Protein AF-A0A1J6JKG7-F1 (afdb_monomer)

InterPro domains:
  IPR007641 RNA polymerase Rpb2, domain 7 [PF04560] (1-68)
  IPR015712 DNA-directed RNA polymerase, subunit 2 [PTHR20856] (1-56)

Organism: Nicotiana attenuata (NCBI:txid49451)

Sequence (96 aa):
MERDCLIAHGAAANLHERLFTLSDSSQMHICGKCKNMANVIHRSVQGGKVRVLYCRFCESVKERVKVDVYMVQSYYARSSSAWAYLLSLTLRFASV

Solvent-accessible surface area (backbone atoms only — not comparable to full-atom values): 5572 Å² total; per-residue (Å²): 104,74,68,56,52,35,57,76,70,66,38,59,66,62,48,44,42,58,60,32,72,71,64,34,61,31,84,44,45,28,26,63,84,79,39,37,75,27,47,81,41,76,44,82,49,100,91,46,74,46,84,40,55,39,24,84,88,73,77,40,71,70,58,75,43,80,43,79,40,48,43,67,58,55,50,44,31,70,75,32,68,68,44,32,49,51,52,25,51,52,52,58,69,66,70,120

Secondary structure (DSSP, 8-state):
-HHHHHHHTT-HHHHHIIIIIIIIEEEEEEETTT--B-EEEEEEETTEEEEEEE-TTT-----EEEEEEEHHHHHHHHH-HHHHHHHHHHHHHH--

Nearest PDB structures (foldseek):
  4ym7-assembly4_DB  TM=7.830E-01  e=2.358E-04  Saccharomyces cerevisiae
  4ym7-assembly2_BB  TM=7.823E-01  e=2.877E-04  Saccharomyces cerevisiae
  4ym7-assembly5_EB  TM=7.821E-01  e=3.286E-04  Saccharomyces cerevisiae
  4ym7-assembly6_FB  TM=7.831E-01  e=4.285E-04  Saccharomyces cerevisiae
  4ym7-assembly1_AB  TM=7.825E-01  e=4.893E-04  Saccharomyces cerevisiae

pLDDT: mean 86.36, std 8.8, range [42.5, 97.12]

Structure (mmCIF, N/CA/C/O backbone):
data_AF-A0A1J6JKG7-F1
#
_entry.id   AF-A0A1J6JKG7-F1
#
loop_
_atom_site.group_PDB
_atom_site.id
_atom_site.type_symbol
_atom_site.label_atom_id
_atom_site.label_alt_id
_atom_site.label_comp_id
_atom_site.label_asym_id
_atom_site.label_entity_id
_atom_site.label_seq_id
_atom_site.pdbx_PDB_ins_code
_atom_site.Cartn_x
_atom_site.Cartn_y
_atom_site.Cartn_z
_atom_site.occupancy
_atom_site.B_iso_or_equiv
_atom_site.auth_seq_id
_atom_site.auth_comp_id
_atom_site.auth_asym_id
_atom_site.auth_atom_id
_atom_site.pdbx_PDB_model_num
ATOM 1 N N . MET A 1 1 ? 22.885 -3.775 -11.347 1.00 91.31 1 MET A N 1
ATOM 2 C CA . MET A 1 1 ? 23.287 -4.770 -12.365 1.00 91.31 1 MET A CA 1
ATOM 3 C C . MET A 1 1 ? 22.081 -5.602 -12.789 1.00 91.31 1 MET A C 1
ATOM 5 O O . MET A 1 1 ? 21.442 -5.203 -13.746 1.00 91.31 1 MET A O 1
ATOM 9 N N . GLU A 1 2 ? 21.673 -6.664 -12.079 1.00 92.69 2 GLU A N 1
ATOM 10 C CA . GLU A 1 2 ? 20.554 -7.521 -12.545 1.00 92.69 2 GLU A CA 1
ATOM 11 C C . GLU A 1 2 ? 19.223 -6.779 -12.732 1.00 92.69 2 GLU A C 1
ATOM 13 O O . GLU A 1 2 ? 18.516 -6.996 -13.714 1.00 92.69 2 GLU A O 1
ATOM 18 N N . ARG A 1 3 ? 18.895 -5.874 -11.801 1.00 94.25 3 ARG A N 1
ATOM 19 C CA . ARG A 1 3 ? 17.699 -5.031 -11.895 1.00 94.25 3 ARG A CA 1
ATOM 20 C C . ARG A 1 3 ? 17.703 -4.191 -13.174 1.00 94.25 3 ARG A C 1
ATOM 22 O O . ARG A 1 3 ? 16.693 -4.143 -13.865 1.00 94.25 3 ARG A O 1
ATOM 29 N N . ASP A 1 4 ? 18.828 -3.553 -13.480 1.00 96.31 4 ASP A N 1
ATOM 30 C CA . ASP A 1 4 ? 18.959 -2.650 -14.628 1.00 96.31 4 ASP A CA 1
ATOM 31 C C . ASP A 1 4 ? 18.854 -3.425 -15.947 1.00 96.31 4 ASP A C 1
ATOM 33 O O . ASP A 1 4 ? 18.194 -2.965 -16.873 1.00 96.31 4 ASP A O 1
ATOM 37 N N . CYS A 1 5 ? 19.402 -4.646 -16.004 1.00 95.69 5 CYS A N 1
ATOM 38 C CA . CYS A 1 5 ? 19.227 -5.549 -17.143 1.00 95.69 5 CYS A CA 1
ATOM 39 C C . CYS A 1 5 ? 17.752 -5.913 -17.360 1.00 95.69 5 CYS A C 1
ATOM 41 O O . CYS A 1 5 ? 17.253 -5.820 -18.479 1.00 95.69 5 CYS A O 1
ATOM 43 N N . LEU A 1 6 ? 17.027 -6.287 -16.300 1.00 95.69 6 LEU A N 1
ATOM 44 C CA . LEU A 1 6 ? 15.600 -6.618 -16.407 1.00 95.69 6 LEU A CA 1
ATOM 45 C C . LEU A 1 6 ? 14.759 -5.417 -16.859 1.00 95.69 6 LEU A C 1
ATOM 47 O O . LEU A 1 6 ? 13.829 -5.590 -17.644 1.00 95.69 6 LEU A O 1
ATOM 51 N N . ILE A 1 7 ? 15.102 -4.206 -16.411 1.00 96.38 7 ILE A N 1
ATOM 52 C CA . ILE A 1 7 ? 14.454 -2.970 -16.872 1.00 96.38 7 ILE A CA 1
ATOM 53 C C . ILE A 1 7 ? 14.760 -2.721 -18.353 1.00 96.38 7 ILE A C 1
ATOM 55 O O . ILE A 1 7 ? 13.836 -2.453 -19.116 1.00 96.38 7 ILE A O 1
ATOM 59 N N . ALA A 1 8 ? 16.022 -2.853 -18.774 1.00 97.12 8 ALA A N 1
ATOM 60 C CA . ALA A 1 8 ? 16.433 -2.656 -20.165 1.00 97.12 8 ALA A CA 1
ATOM 61 C C . ALA A 1 8 ? 15.741 -3.635 -21.128 1.00 97.12 8 ALA A C 1
ATOM 63 O O . ALA A 1 8 ? 15.386 -3.262 -22.243 1.00 97.12 8 ALA A O 1
ATOM 64 N N . HIS A 1 9 ? 15.492 -4.868 -20.681 1.00 97.00 9 HIS A N 1
ATOM 65 C CA . HIS A 1 9 ? 14.730 -5.867 -21.433 1.00 97.00 9 HIS A CA 1
ATOM 66 C C . HIS A 1 9 ? 13.203 -5.700 -21.337 1.00 97.00 9 HIS A C 1
ATOM 68 O O . HIS A 1 9 ? 12.472 -6.487 -21.931 1.00 97.00 9 HIS A O 1
ATOM 74 N N . GLY A 1 10 ? 12.696 -4.717 -20.585 1.00 96.50 10 GLY A N 1
ATOM 75 C CA . GLY A 1 10 ? 11.256 -4.517 -20.396 1.00 96.50 10 GLY A CA 1
ATOM 76 C C . GLY A 1 10 ? 10.571 -5.632 -19.596 1.00 96.50 10 GLY A C 1
ATOM 77 O O . GLY A 1 10 ? 9.348 -5.757 -19.622 1.00 96.50 10 GLY A O 1
ATOM 78 N N . ALA A 1 11 ? 11.332 -6.442 -18.857 1.00 97.12 11 ALA A N 1
ATOM 79 C CA . ALA A 1 11 ? 10.842 -7.595 -18.106 1.00 97.12 11 ALA A CA 1
ATOM 80 C C . ALA A 1 11 ? 10.264 -7.184 -16.735 1.00 97.12 11 ALA A C 1
ATOM 82 O O . ALA A 1 11 ? 10.712 -7.638 -15.678 1.00 97.12 11 ALA A O 1
ATOM 83 N N . ALA A 1 12 ? 9.263 -6.298 -16.743 1.00 95.31 12 ALA A N 1
ATOM 84 C CA . ALA A 1 12 ? 8.670 -5.729 -15.529 1.00 95.31 12 ALA A CA 1
ATOM 85 C C . ALA A 1 12 ? 8.011 -6.787 -14.624 1.00 95.31 12 ALA A C 1
ATOM 87 O O . ALA A 1 12 ? 8.122 -6.696 -13.401 1.00 95.31 12 ALA A O 1
ATOM 88 N N . ALA A 1 13 ? 7.381 -7.814 -15.208 1.00 95.62 13 ALA A N 1
ATOM 89 C CA . ALA A 1 13 ? 6.769 -8.912 -14.458 1.00 95.62 13 ALA A CA 1
ATOM 90 C C . ALA A 1 13 ? 7.817 -9.723 -13.675 1.00 95.62 13 ALA A C 1
ATOM 92 O O . ALA A 1 13 ? 7.661 -9.909 -12.471 1.00 95.62 13 ALA A O 1
ATOM 93 N N . ASN A 1 14 ? 8.930 -10.107 -14.314 1.00 95.25 14 ASN A N 1
ATOM 94 C CA . ASN A 1 14 ? 10.040 -10.794 -13.643 1.00 95.25 14 ASN A CA 1
ATOM 95 C C . ASN A 1 14 ? 10.654 -9.939 -12.532 1.00 95.25 14 ASN A C 1
ATOM 97 O O . ASN A 1 14 ? 11.022 -10.453 -11.478 1.00 95.25 14 ASN A O 1
ATOM 101 N N . LEU A 1 15 ? 10.778 -8.628 -12.750 1.00 95.00 15 LEU A N 1
ATOM 102 C CA . LEU A 1 15 ? 11.281 -7.718 -11.725 1.00 95.00 15 LEU A CA 1
ATOM 103 C C . LEU A 1 15 ? 10.329 -7.653 -10.520 1.00 95.00 15 LEU A C 1
ATOM 105 O O . LEU A 1 15 ? 10.795 -7.702 -9.382 1.00 95.00 15 LEU A O 1
ATOM 109 N N . HIS A 1 16 ? 9.014 -7.591 -10.754 1.00 94.19 16 HIS A N 1
ATOM 110 C CA . HIS A 1 16 ? 8.003 -7.618 -9.696 1.00 94.19 16 HIS A CA 1
ATOM 111 C C . HIS A 1 16 ? 7.982 -8.956 -8.945 1.00 94.19 16 HIS A C 1
ATOM 113 O O . HIS A 1 16 ? 7.954 -8.978 -7.719 1.00 94.19 16 HIS A O 1
ATOM 119 N N . GLU A 1 17 ? 8.058 -10.083 -9.644 1.00 95.44 17 GLU A N 1
ATOM 120 C CA . GLU A 1 17 ? 8.117 -11.398 -9.008 1.00 95.44 17 GLU A CA 1
ATOM 121 C C . GLU A 1 17 ? 9.337 -11.515 -8.086 1.00 95.44 17 GLU A C 1
ATOM 123 O O . GLU A 1 17 ? 9.193 -11.837 -6.907 1.00 95.44 17 GLU A O 1
ATOM 128 N N . ARG A 1 18 ? 10.528 -11.163 -8.589 1.00 94.88 18 ARG A N 1
ATOM 129 C CA . ARG A 1 18 ? 11.784 -11.284 -7.836 1.00 94.88 18 ARG A CA 1
ATOM 130 C C . ARG A 1 18 ? 11.863 -10.326 -6.649 1.00 94.88 18 ARG A C 1
ATOM 132 O O . ARG A 1 18 ? 12.303 -10.740 -5.584 1.00 94.88 18 ARG A O 1
ATOM 139 N N . LEU A 1 19 ? 11.475 -9.059 -6.820 1.00 92.38 19 LEU A N 1
ATOM 140 C CA . LEU A 1 19 ? 11.662 -8.032 -5.783 1.00 92.38 19 LEU A CA 1
ATOM 141 C C . LEU A 1 19 ? 10.465 -7.870 -4.845 1.00 92.38 19 LEU A C 1
ATOM 143 O O . LEU A 1 19 ? 10.645 -7.432 -3.714 1.00 92.38 19 LEU A O 1
ATOM 147 N N . PHE A 1 20 ? 9.249 -8.182 -5.291 1.00 93.25 20 PHE A N 1
ATOM 148 C CA . PHE A 1 20 ? 8.043 -8.004 -4.485 1.00 93.25 20 PHE A CA 1
ATOM 149 C C . PHE A 1 20 ? 7.486 -9.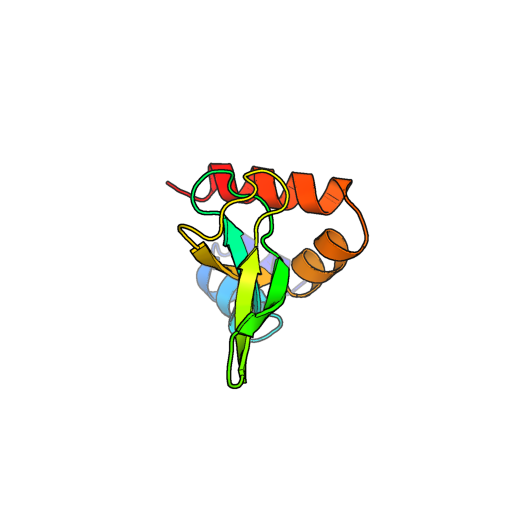335 -4.008 1.00 93.25 20 PHE A C 1
ATOM 151 O O . PHE A 1 20 ? 7.439 -9.581 -2.809 1.00 93.25 20 PHE A O 1
ATOM 158 N N . THR A 1 21 ? 7.084 -10.201 -4.938 1.00 93.25 21 THR A N 1
ATOM 159 C CA . THR A 1 21 ? 6.316 -11.408 -4.592 1.00 93.25 21 THR A CA 1
ATOM 160 C C . THR A 1 21 ? 7.168 -12.405 -3.807 1.00 93.25 21 THR A C 1
ATOM 162 O O . THR A 1 21 ? 6.717 -12.911 -2.783 1.00 93.25 21 THR A O 1
ATOM 165 N N . LEU A 1 22 ? 8.406 -12.645 -4.256 1.00 93.69 22 LEU A N 1
ATOM 166 C CA . LEU A 1 22 ? 9.322 -13.622 -3.660 1.00 93.69 22 LEU A CA 1
ATOM 167 C C . LEU A 1 22 ? 10.205 -13.064 -2.536 1.00 93.69 22 LEU A C 1
ATOM 169 O O . LEU A 1 22 ? 10.649 -13.840 -1.696 1.00 93.69 22 LEU A O 1
ATOM 173 N N . SER A 1 23 ? 10.486 -11.757 -2.528 1.00 91.81 23 SER A N 1
ATOM 174 C CA . SER A 1 23 ? 11.402 -11.145 -1.551 1.00 91.81 23 SER A CA 1
ATOM 175 C C . SER A 1 23 ? 10.652 -10.581 -0.346 1.00 91.81 23 SER A C 1
ATOM 177 O O . SER A 1 23 ? 10.715 -11.144 0.741 1.00 91.81 23 SER A O 1
ATOM 179 N N . ASP A 1 24 ? 9.920 -9.477 -0.531 1.00 91.06 24 ASP A N 1
ATOM 180 C CA . ASP A 1 24 ? 9.516 -8.606 0.582 1.00 91.06 24 ASP A CA 1
ATOM 181 C C . ASP A 1 24 ? 8.064 -8.121 0.484 1.00 91.06 24 ASP A C 1
ATOM 183 O O . ASP A 1 24 ? 7.760 -6.958 0.778 1.00 91.06 24 ASP A O 1
ATOM 187 N N . SER A 1 25 ? 7.141 -8.992 0.073 1.00 92.31 25 SER A N 1
ATOM 188 C CA . SER A 1 25 ? 5.712 -8.679 0.131 1.00 92.31 25 SER A CA 1
ATOM 189 C C . SER A 1 25 ? 5.236 -8.644 1.587 1.00 92.31 25 SER A C 1
ATOM 191 O O . SER A 1 25 ? 5.487 -9.543 2.391 1.00 92.31 25 SER A O 1
ATOM 193 N N . SER A 1 26 ? 4.553 -7.564 1.962 1.00 91.88 26 SER A N 1
ATOM 194 C CA . SER A 1 26 ? 4.003 -7.382 3.304 1.00 91.88 26 SER A CA 1
ATOM 195 C C . SER A 1 26 ? 2.574 -6.858 3.244 1.00 91.88 26 SER A C 1
ATOM 197 O O . SER A 1 26 ? 2.258 -5.949 2.479 1.00 91.88 26 SER A O 1
ATOM 199 N N . GLN A 1 27 ? 1.703 -7.407 4.088 1.00 89.81 27 GLN A N 1
ATOM 200 C CA . GLN A 1 27 ? 0.302 -7.003 4.122 1.00 89.81 27 GLN A CA 1
ATOM 201 C C . GLN A 1 27 ? 0.087 -5.785 5.013 1.00 89.81 27 GLN A C 1
ATOM 203 O O . GLN A 1 27 ? 0.475 -5.755 6.186 1.00 89.81 27 GLN A O 1
ATOM 208 N N . MET A 1 28 ? -0.622 -4.801 4.471 1.00 88.62 28 MET A N 1
ATOM 209 C CA . MET A 1 28 ? -1.043 -3.609 5.189 1.00 88.62 28 MET A CA 1
ATOM 210 C C . MET A 1 28 ? -2.548 -3.382 5.046 1.00 88.62 28 MET A C 1
ATOM 212 O O . MET A 1 28 ? -3.164 -3.677 4.023 1.00 88.62 28 MET A O 1
ATOM 216 N N . HIS A 1 29 ? -3.159 -2.846 6.102 1.00 88.56 29 HIS A N 1
ATOM 217 C CA . HIS A 1 29 ? -4.581 -2.533 6.120 1.00 88.56 29 HIS A CA 1
ATOM 218 C C . HIS A 1 29 ? -4.836 -1.051 5.917 1.00 88.56 29 HIS A C 1
ATOM 220 O O . HIS A 1 29 ? -4.210 -0.200 6.554 1.00 88.56 29 HIS A O 1
ATOM 226 N N . ILE A 1 30 ? -5.811 -0.751 5.064 1.00 88.12 30 ILE A N 1
ATOM 227 C CA . ILE A 1 30 ? -6.093 0.610 4.621 1.00 88.12 30 ILE A CA 1
ATOM 228 C C . ILE A 1 30 ? -7.587 0.881 4.708 1.00 88.12 30 ILE A C 1
ATOM 230 O O . ILE A 1 30 ? -8.425 -0.003 4.512 1.00 88.12 30 ILE A O 1
ATOM 234 N N . CYS A 1 31 ? -7.930 2.117 5.057 1.00 88.06 31 CYS A N 1
ATOM 235 C CA . CYS A 1 31 ? -9.310 2.576 5.068 1.00 88.06 31 CYS A CA 1
ATOM 236 C C . CYS A 1 31 ? -9.835 2.728 3.633 1.00 88.06 31 CYS A C 1
ATOM 238 O O . CYS A 1 31 ? -9.239 3.453 2.840 1.00 88.06 31 CYS A O 1
ATOM 240 N N . GLY A 1 32 ? -10.977 2.116 3.306 1.00 84.31 32 GLY A N 1
ATOM 241 C CA . GLY A 1 32 ? -11.577 2.226 1.971 1.00 84.31 32 GLY A CA 1
ATOM 242 C C . GLY A 1 32 ? -11.950 3.662 1.584 1.00 84.31 32 GLY A C 1
ATOM 243 O O . GLY A 1 32 ? -11.792 4.035 0.424 1.00 84.31 32 GLY A O 1
ATOM 244 N N . LYS A 1 33 ? -12.351 4.482 2.568 1.00 85.38 33 LYS A N 1
ATOM 245 C CA . LYS A 1 33 ? -12.822 5.863 2.368 1.00 85.38 33 LYS A CA 1
ATOM 246 C C . LYS A 1 33 ? -11.699 6.885 2.213 1.00 85.38 33 LYS A C 1
ATOM 248 O O . LYS A 1 33 ? -11.642 7.595 1.220 1.00 85.38 33 LYS A O 1
ATOM 253 N N . CYS A 1 34 ? -10.811 6.987 3.204 1.00 85.62 34 CYS A N 1
ATOM 254 C CA . CYS A 1 34 ? -9.736 7.986 3.194 1.00 85.62 34 CYS A CA 1
ATOM 255 C C . CYS A 1 34 ? -8.403 7.452 2.676 1.00 85.62 34 CYS A C 1
ATOM 257 O O . CYS A 1 34 ? -7.440 8.209 2.649 1.00 85.62 34 CYS A O 1
ATOM 259 N N . LYS A 1 35 ? -8.307 6.165 2.320 1.00 85.81 35 LYS A N 1
ATOM 260 C CA . LYS A 1 35 ? -7.081 5.532 1.804 1.00 85.81 35 LYS A CA 1
ATOM 261 C C . LYS A 1 35 ? -5.839 5.704 2.698 1.00 85.81 35 LYS A C 1
ATOM 263 O O . LYS A 1 35 ? -4.724 5.463 2.256 1.00 85.81 35 LYS A O 1
ATOM 268 N N . ASN A 1 36 ? -6.027 6.081 3.964 1.00 85.88 36 ASN A N 1
ATOM 269 C CA . ASN A 1 36 ? -4.959 6.164 4.954 1.00 85.88 36 ASN A CA 1
ATOM 270 C C . ASN A 1 3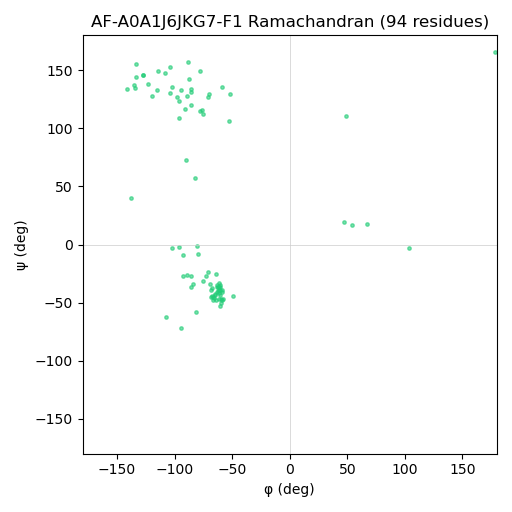6 ? -4.787 4.814 5.658 1.00 85.88 36 ASN A C 1
ATOM 272 O O . ASN A 1 36 ? -5.735 4.020 5.754 1.00 85.88 36 ASN A O 1
ATOM 276 N N . MET A 1 37 ? -3.592 4.589 6.207 1.00 85.50 37 MET A N 1
ATOM 277 C CA . MET A 1 37 ? -3.279 3.418 7.030 1.00 85.50 37 MET A CA 1
ATOM 278 C C . MET A 1 37 ? -4.313 3.240 8.155 1.00 85.50 37 MET A C 1
ATOM 280 O O . MET A 1 37 ? -4.631 4.178 8.893 1.00 85.50 37 MET A O 1
ATOM 284 N N . ALA A 1 38 ? -4.846 2.025 8.280 1.00 87.75 38 ALA A N 1
ATOM 285 C CA . ALA A 1 38 ? -5.727 1.627 9.369 1.00 87.75 38 ALA A CA 1
ATOM 286 C C . ALA A 1 38 ? -4.951 0.749 10.357 1.00 87.75 38 ALA A C 1
ATOM 288 O O . ALA A 1 38 ? -4.315 -0.228 9.965 1.00 87.75 38 ALA A O 1
ATOM 289 N N . ASN A 1 39 ? -5.039 1.070 11.648 1.00 84.50 39 ASN A N 1
ATOM 290 C CA . ASN A 1 39 ? -4.396 0.277 12.689 1.00 84.50 39 ASN A CA 1
ATOM 291 C C . ASN A 1 39 ? -5.314 -0.851 13.151 1.00 84.50 39 ASN A C 1
ATOM 293 O O . ASN A 1 39 ? -6.526 -0.675 13.293 1.00 84.50 39 ASN A O 1
ATOM 297 N N . VAL A 1 40 ? -4.721 -2.007 13.439 1.00 84.75 40 VAL A N 1
ATOM 298 C CA . VAL A 1 40 ? -5.414 -3.098 14.123 1.00 84.75 40 VAL A CA 1
ATOM 299 C C . VAL A 1 40 ? -5.464 -2.753 15.608 1.00 84.75 40 VAL A C 1
ATOM 301 O O . VAL A 1 40 ? -4.429 -2.661 16.263 1.00 84.75 40 VAL A O 1
ATOM 304 N N . ILE A 1 41 ? -6.665 -2.546 16.137 1.00 84.94 41 ILE A N 1
ATOM 305 C CA . ILE A 1 41 ? -6.914 -2.370 17.567 1.00 84.94 41 ILE A CA 1
ATOM 306 C C . ILE A 1 41 ? -7.620 -3.606 18.117 1.00 84.94 41 ILE A C 1
ATOM 308 O O . ILE A 1 41 ? -8.420 -4.247 17.435 1.00 84.94 41 ILE A O 1
ATOM 312 N N . HIS A 1 42 ? -7.346 -3.939 19.371 1.00 82.31 42 HIS A N 1
ATOM 313 C CA . HIS A 1 42 ? -8.105 -4.953 20.089 1.00 82.31 42 HIS A CA 1
ATOM 314 C C . HIS A 1 42 ? -9.253 -4.269 20.824 1.00 82.31 42 HIS A C 1
ATOM 316 O O . HIS A 1 42 ? -9.013 -3.450 21.708 1.00 82.31 42 HIS A O 1
ATOM 322 N N . ARG A 1 43 ? -10.497 -4.593 20.462 1.00 79.69 43 ARG A N 1
ATOM 323 C CA . ARG A 1 43 ? -11.671 -4.168 21.231 1.00 79.69 43 ARG A CA 1
ATOM 324 C C . ARG A 1 43 ? -12.109 -5.306 22.140 1.00 79.69 43 ARG A C 1
ATOM 326 O O . ARG A 1 43 ? -12.307 -6.429 21.678 1.00 79.69 43 ARG A O 1
ATOM 333 N N . SER A 1 44 ? -12.238 -5.013 23.430 1.00 77.81 44 SER A N 1
ATOM 334 C CA . SER A 1 44 ? -12.888 -5.900 24.390 1.00 77.81 44 SER A CA 1
ATOM 335 C C . SER A 1 44 ? -14.396 -5.812 24.184 1.00 77.81 44 SER A C 1
ATOM 337 O O . SER A 1 44 ? -14.997 -4.766 24.426 1.00 77.81 44 SER A O 1
ATOM 339 N N . VAL A 1 45 ? -14.993 -6.896 23.711 1.00 82.62 45 VAL A N 1
ATOM 340 C CA . VAL A 1 45 ? -16.445 -7.093 23.680 1.00 82.62 45 VAL A CA 1
ATOM 341 C C . VAL A 1 45 ? -16.786 -8.063 24.815 1.00 82.62 45 VAL A C 1
ATOM 343 O O . VAL A 1 45 ? -15.916 -8.828 25.237 1.00 82.62 45 VAL A O 1
ATOM 346 N N . GLN A 1 46 ? -18.004 -8.006 25.364 1.00 75.38 46 GLN A N 1
ATOM 347 C CA . GLN A 1 46 ? -18.441 -8.912 26.436 1.00 75.38 46 GLN A CA 1
ATO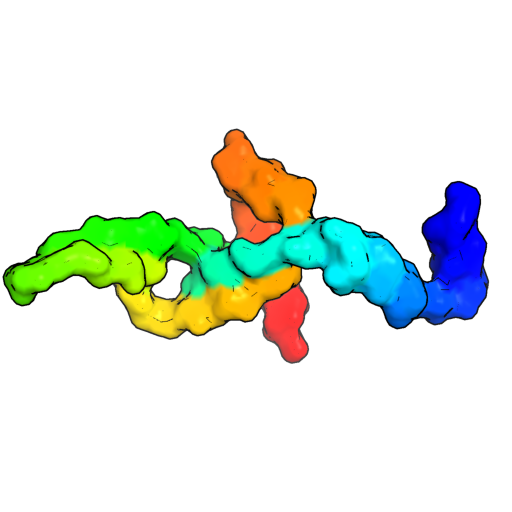M 348 C C . GLN A 1 46 ? -18.200 -10.373 26.007 1.00 75.38 46 GLN A C 1
ATOM 350 O O . GLN A 1 46 ? -18.871 -10.874 25.111 1.00 75.38 46 GLN A O 1
ATOM 355 N N . GLY A 1 47 ? -17.182 -11.016 26.592 1.00 77.06 47 GLY A N 1
ATOM 356 C CA . GLY A 1 47 ? -16.784 -12.395 26.285 1.00 77.06 47 GLY A CA 1
ATOM 357 C C . GLY A 1 47 ? -15.527 -12.588 25.417 1.00 77.06 47 GLY A C 1
ATOM 358 O O . GLY A 1 47 ? -15.121 -13.730 25.228 1.00 77.06 47 GLY A O 1
ATOM 359 N N . GLY A 1 48 ? -14.857 -11.537 24.915 1.00 79.50 48 GLY A N 1
ATOM 360 C CA . GLY A 1 48 ? -13.612 -11.724 24.150 1.00 79.50 48 GLY A CA 1
ATOM 361 C C . GLY A 1 48 ? -12.940 -10.465 23.585 1.00 79.50 48 GLY A C 1
ATOM 362 O O . GLY A 1 48 ? -13.523 -9.385 23.509 1.00 79.50 48 GLY A O 1
ATOM 363 N N . LYS A 1 49 ? -11.674 -10.601 23.159 1.00 83.00 49 LYS A N 1
ATOM 364 C CA . LYS A 1 49 ? -10.920 -9.546 22.453 1.00 83.00 49 LYS A CA 1
ATOM 365 C C . LYS A 1 49 ? -11.010 -9.771 20.945 1.00 83.00 49 LYS A C 1
ATOM 367 O O . LYS A 1 49 ? -10.359 -10.669 20.420 1.00 83.00 49 LYS A O 1
ATOM 372 N N . VAL A 1 50 ? -11.746 -8.920 20.236 1.00 84.94 50 VAL A N 1
ATOM 373 C CA . VAL A 1 50 ? -11.838 -8.976 18.769 1.00 84.94 50 VAL A CA 1
ATOM 374 C C . VAL A 1 50 ? -10.818 -8.015 18.156 1.00 84.94 50 VAL A C 1
ATOM 376 O O . VAL A 1 50 ? -10.700 -6.861 18.582 1.00 84.94 50 VAL A O 1
ATOM 379 N N . ARG A 1 51 ? -10.062 -8.485 17.154 1.00 83.25 51 ARG A N 1
ATOM 380 C CA . ARG A 1 51 ? -9.193 -7.629 16.333 1.00 83.25 51 ARG A CA 1
ATOM 381 C C . ARG A 1 51 ? -10.055 -6.851 15.353 1.00 83.25 51 ARG A C 1
ATOM 383 O O . ARG A 1 51 ? -10.686 -7.432 14.477 1.00 83.25 51 ARG A O 1
ATOM 390 N N . VAL A 1 52 ? -10.068 -5.536 15.502 1.00 83.25 52 VAL A N 1
ATOM 391 C CA . VAL A 1 52 ? -10.862 -4.630 14.680 1.00 83.25 52 VAL A CA 1
ATOM 392 C C . VAL A 1 52 ? -9.935 -3.614 14.033 1.00 83.25 52 VAL A C 1
ATOM 394 O O . VAL A 1 52 ? -9.025 -3.082 14.662 1.00 83.25 52 VAL A O 1
ATOM 397 N N . LEU A 1 53 ? -10.171 -3.325 12.760 1.00 84.94 53 LEU A N 1
ATOM 398 C CA . LEU A 1 53 ? -9.412 -2.324 12.026 1.00 84.94 53 LEU A CA 1
ATOM 399 C C . LEU A 1 53 ? -10.014 -0.945 12.242 1.00 84.94 53 LEU A C 1
ATOM 401 O O . LEU A 1 53 ? -11.157 -0.687 11.860 1.00 84.94 53 LEU A O 1
ATOM 405 N N . TYR A 1 54 ? -9.229 -0.032 12.792 1.00 86.19 54 TYR A N 1
ATOM 406 C CA . TYR A 1 54 ? -9.657 1.316 13.124 1.00 86.19 54 TYR A CA 1
ATOM 407 C C . TYR A 1 54 ? -8.843 2.356 12.364 1.00 86.19 54 TYR A C 1
ATOM 409 O O . TYR A 1 54 ? -7.611 2.351 12.376 1.00 86.19 54 TYR A O 1
ATOM 417 N N . CYS A 1 55 ? -9.553 3.261 11.696 1.00 87.12 55 CYS A N 1
ATOM 418 C CA . CYS A 1 55 ? -8.946 4.400 11.033 1.00 87.12 55 CYS A CA 1
ATOM 419 C C . CYS A 1 55 ? -9.029 5.610 11.963 1.00 87.12 55 CYS A C 1
ATOM 421 O O . CYS A 1 55 ? -10.125 6.000 12.358 1.00 87.12 55 CYS A O 1
ATOM 423 N N . ARG A 1 56 ? -7.882 6.224 12.268 1.00 83.44 56 ARG A N 1
ATOM 424 C CA . ARG A 1 56 ? -7.816 7.416 13.129 1.00 83.44 56 ARG A CA 1
ATOM 425 C C . ARG A 1 56 ? -8.377 8.679 12.469 1.00 83.44 56 ARG A C 1
ATOM 427 O O . ARG A 1 56 ? -8.789 9.576 13.177 1.00 83.44 56 ARG A O 1
ATOM 434 N N . PHE A 1 57 ? -8.4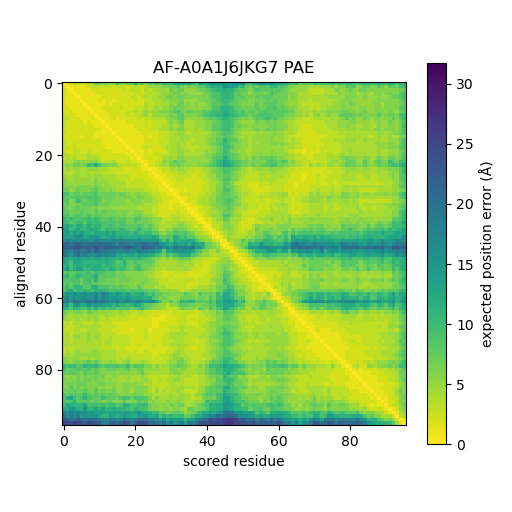10 8.737 11.138 1.00 85.19 57 PHE A N 1
ATOM 435 C CA . PHE A 1 57 ? -8.855 9.927 10.402 1.00 85.19 57 PHE A CA 1
ATOM 436 C C . PHE A 1 57 ? -10.369 9.987 10.199 1.00 85.19 57 PHE A C 1
ATOM 438 O O . PHE A 1 57 ? -10.949 11.061 10.201 1.00 85.19 57 PHE A O 1
ATOM 445 N N . CYS A 1 58 ? -11.008 8.836 9.978 1.00 85.31 58 CYS A N 1
ATOM 446 C CA . CYS A 1 58 ? -12.452 8.765 9.732 1.00 85.31 58 CYS A CA 1
ATOM 447 C C . CYS A 1 58 ? -13.250 8.302 10.949 1.00 85.31 58 CYS A C 1
ATOM 449 O O . CYS A 1 58 ? -14.454 8.101 10.804 1.00 85.31 58 CYS A O 1
ATOM 451 N N . GLU A 1 59 ? -12.568 7.969 12.052 1.00 84.25 59 GLU A N 1
ATOM 452 C CA . GLU A 1 59 ? -13.120 7.415 13.305 1.00 84.25 59 GLU A CA 1
ATOM 453 C C . GLU A 1 59 ? -14.117 6.257 13.127 1.00 84.25 59 GLU A C 1
ATOM 455 O O . GLU A 1 59 ? -14.900 5.898 14.002 1.00 84.25 59 GLU A O 1
ATOM 460 N N . SER A 1 60 ? -14.078 5.614 11.967 1.00 78.00 60 SER A N 1
ATOM 461 C CA . SER A 1 60 ? -15.034 4.599 11.557 1.00 78.00 60 SER A CA 1
ATOM 462 C C . SER A 1 60 ? -14.324 3.271 11.447 1.00 78.00 60 SER A C 1
ATOM 464 O O . SER A 1 60 ? -13.141 3.214 11.123 1.00 78.00 60 SER A O 1
ATOM 466 N N . VAL A 1 61 ? -15.059 2.191 11.701 1.00 76.00 61 VAL A N 1
ATOM 467 C CA . VAL A 1 61 ? -14.597 0.797 11.566 1.00 76.00 61 VAL A CA 1
ATOM 468 C C . VAL A 1 61 ? -14.919 0.222 10.173 1.00 76.00 61 VAL A C 1
ATOM 470 O O . VAL A 1 61 ? -14.450 -0.851 9.809 1.00 76.00 61 VAL A O 1
ATOM 473 N N . LYS A 1 62 ? -15.702 0.949 9.369 1.00 70.56 62 LYS A N 1
ATOM 474 C CA . LYS A 1 62 ? -16.267 0.472 8.100 1.00 70.56 62 LYS A CA 1
ATOM 475 C C . LYS A 1 62 ? -15.246 0.478 6.960 1.00 70.56 62 LYS A C 1
ATOM 477 O O . LYS A 1 62 ? -14.382 1.346 6.932 1.00 70.56 62 LYS A O 1
ATOM 482 N N . GLU A 1 63 ? -15.429 -0.463 6.035 1.00 73.00 63 GLU A N 1
ATOM 483 C CA . GLU A 1 63 ? -14.733 -0.658 4.754 1.00 73.00 63 G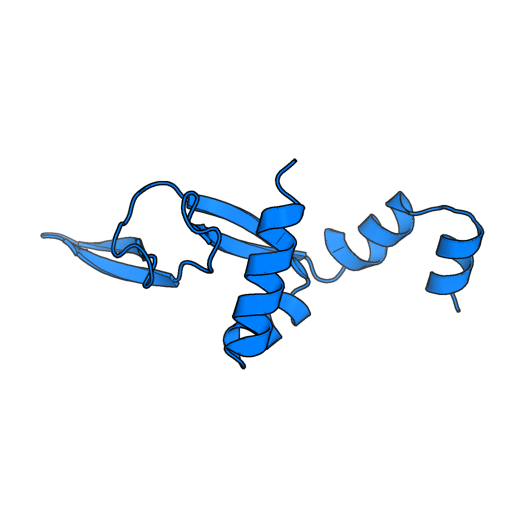LU A CA 1
ATOM 484 C C . GLU A 1 63 ? -13.197 -0.622 4.818 1.00 73.00 63 GLU A C 1
ATOM 486 O O . GLU A 1 63 ? -12.545 0.398 5.086 1.00 73.00 63 GLU A O 1
ATOM 491 N N . ARG A 1 64 ? -12.604 -1.796 4.599 1.00 80.38 64 ARG A N 1
ATOM 492 C CA . ARG A 1 64 ? -11.174 -2.047 4.744 1.00 80.38 64 ARG A CA 1
ATOM 493 C C . ARG A 1 64 ? -10.683 -2.835 3.558 1.00 80.38 64 ARG A C 1
ATOM 495 O O . ARG A 1 64 ? -11.288 -3.835 3.193 1.00 80.38 64 ARG A O 1
ATOM 502 N N . VAL A 1 65 ? -9.553 -2.400 3.030 1.00 86.12 65 VAL A N 1
ATOM 503 C CA . VAL A 1 65 ? -8.863 -3.088 1.948 1.00 86.12 65 VAL A CA 1
ATOM 504 C C . VAL A 1 65 ? -7.524 -3.559 2.495 1.00 86.12 65 VAL A C 1
ATOM 506 O O . VAL A 1 65 ? -6.840 -2.816 3.211 1.00 86.12 65 VAL A O 1
ATOM 509 N N . LYS A 1 66 ? -7.191 -4.821 2.228 1.00 88.56 66 LYS A N 1
ATOM 510 C CA . LYS A 1 66 ? -5.832 -5.329 2.415 1.00 88.56 66 LYS A CA 1
ATOM 511 C C . LYS A 1 66 ? -5.059 -5.020 1.146 1.00 88.56 66 LYS A C 1
ATOM 513 O O . LYS A 1 66 ? -5.579 -5.256 0.061 1.00 88.56 66 LYS A O 1
ATOM 518 N N . VAL A 1 67 ? -3.857 -4.493 1.300 1.00 89.38 67 VAL A N 1
ATOM 519 C CA . VAL A 1 67 ? -2.945 -4.266 0.183 1.00 89.38 67 VAL A CA 1
ATOM 520 C C . VAL A 1 67 ? -1.608 -4.906 0.496 1.00 89.38 67 VAL A C 1
ATOM 522 O O . VAL A 1 67 ? -1.175 -4.907 1.654 1.00 89.38 67 VAL A O 1
ATOM 525 N N . ASP A 1 68 ? -0.964 -5.415 -0.541 1.00 90.75 68 ASP A N 1
ATOM 526 C CA . ASP A 1 68 ? 0.410 -5.871 -0.466 1.00 90.75 68 ASP A CA 1
ATOM 527 C C . ASP A 1 68 ? 1.326 -4.689 -0.798 1.00 90.75 68 ASP A C 1
ATOM 529 O O . ASP A 1 68 ? 1.151 -3.988 -1.795 1.00 90.75 68 ASP A O 1
ATOM 533 N N . VAL A 1 69 ? 2.286 -4.430 0.080 1.00 90.69 69 VAL A N 1
ATOM 534 C CA . VAL A 1 69 ? 3.291 -3.374 -0.053 1.00 90.69 69 VAL A CA 1
ATOM 535 C C . VAL A 1 69 ? 4.660 -3.951 0.266 1.00 90.69 69 VAL A C 1
ATOM 537 O O . VAL A 1 69 ? 4.767 -4.917 1.023 1.00 90.69 69 VAL A O 1
ATOM 540 N N . TYR A 1 70 ? 5.720 -3.339 -0.259 1.00 92.44 70 TYR A N 1
ATOM 541 C CA . TYR A 1 70 ? 7.074 -3.720 0.131 1.00 92.44 70 TYR A CA 1
ATOM 542 C C . TYR A 1 70 ? 7.247 -3.541 1.643 1.00 92.44 70 TYR A C 1
ATOM 544 O O . TYR A 1 70 ? 6.862 -2.506 2.199 1.00 92.44 70 TYR A O 1
ATOM 552 N N . MET A 1 71 ? 7.856 -4.521 2.306 1.00 91.94 71 MET A N 1
ATOM 553 C CA . MET A 1 71 ? 8.121 -4.503 3.750 1.00 91.94 71 MET A CA 1
ATOM 554 C C . MET A 1 71 ? 8.787 -3.198 4.197 1.00 91.94 71 MET A C 1
ATOM 556 O O . MET A 1 71 ? 8.345 -2.561 5.155 1.00 91.94 71 MET A O 1
ATOM 560 N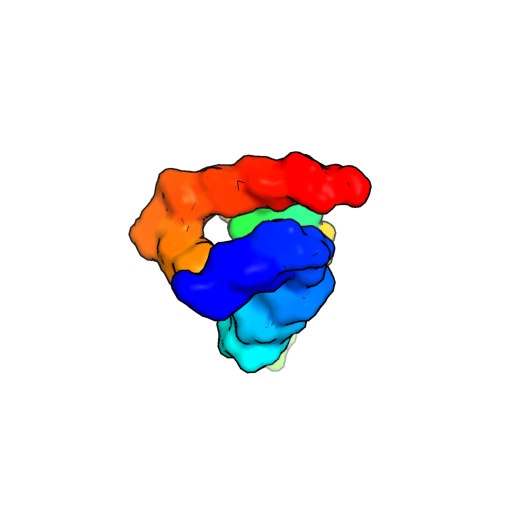 N . VAL A 1 72 ? 9.776 -2.736 3.433 1.00 91.38 72 VAL A N 1
ATOM 561 C CA . VAL A 1 72 ? 10.488 -1.476 3.672 1.00 91.38 72 VAL A CA 1
ATOM 562 C C . VAL A 1 72 ? 9.545 -0.267 3.626 1.00 91.38 72 VAL A C 1
ATOM 564 O O . VAL A 1 72 ? 9.636 0.633 4.459 1.00 91.38 72 VAL A O 1
ATOM 567 N N . GLN A 1 73 ? 8.582 -0.255 2.705 1.00 89.12 73 GLN A N 1
ATOM 568 C CA . GLN A 1 73 ? 7.596 0.820 2.598 1.00 89.12 73 GLN A CA 1
ATOM 569 C C . GLN A 1 73 ? 6.638 0.825 3.798 1.00 89.12 73 GLN A C 1
ATOM 571 O O . GLN A 1 73 ? 6.329 1.888 4.338 1.00 89.12 73 GLN A O 1
ATOM 576 N N . SER A 1 74 ? 6.228 -0.357 4.269 1.00 89.50 74 SER A N 1
ATOM 577 C CA . SER A 1 74 ? 5.456 -0.518 5.510 1.00 89.50 74 SER A CA 1
ATOM 578 C C . SER A 1 74 ? 6.253 -0.062 6.742 1.00 89.50 74 SER A C 1
ATOM 580 O O . SER A 1 74 ? 5.712 0.638 7.603 1.00 89.50 74 SER A O 1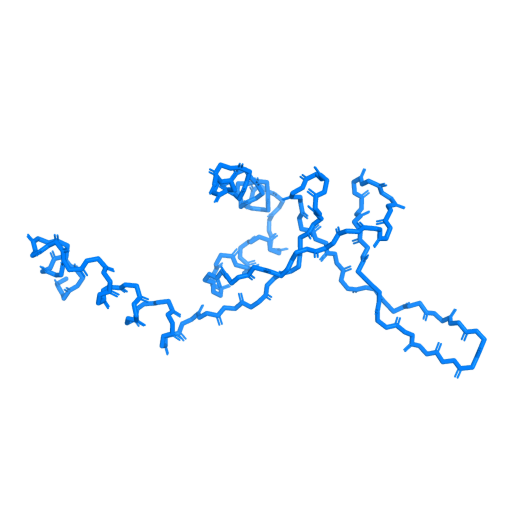
ATOM 582 N N . TYR A 1 75 ? 7.549 -0.381 6.811 1.00 91.50 75 TYR A N 1
ATOM 583 C CA . TYR A 1 75 ? 8.445 0.062 7.880 1.00 91.50 75 TYR A CA 1
ATOM 584 C C . TYR A 1 75 ? 8.560 1.593 7.937 1.00 91.50 75 TYR A C 1
ATOM 586 O O . TYR A 1 75 ? 8.269 2.193 8.975 1.00 91.50 75 TYR A O 1
ATOM 594 N N . TYR A 1 76 ? 8.894 2.247 6.819 1.00 91.62 76 TYR A N 1
ATOM 595 C CA . TYR A 1 76 ? 9.007 3.708 6.773 1.00 91.62 76 TYR A CA 1
ATOM 596 C C . TYR A 1 76 ? 7.680 4.404 7.080 1.00 91.62 76 TYR A C 1
ATOM 598 O O . TYR A 1 76 ? 7.658 5.375 7.839 1.00 91.62 76 TYR A O 1
ATOM 606 N N . ALA A 1 77 ? 6.565 3.875 6.567 1.00 88.62 77 ALA A N 1
ATOM 607 C CA . ALA A 1 77 ? 5.238 4.413 6.843 1.00 88.62 77 ALA A CA 1
ATOM 608 C C . ALA A 1 77 ? 4.841 4.315 8.327 1.00 88.62 77 ALA A C 1
ATOM 610 O O . ALA A 1 77 ? 4.028 5.108 8.795 1.00 88.62 77 ALA A O 1
ATOM 611 N N . ARG A 1 78 ? 5.402 3.371 9.092 1.00 86.56 78 ARG A N 1
ATOM 612 C CA . ARG A 1 78 ? 5.213 3.305 10.553 1.00 86.56 78 ARG A CA 1
ATOM 613 C C . ARG A 1 78 ? 6.171 4.216 11.311 1.00 86.56 78 ARG A C 1
ATOM 615 O O . ARG A 1 78 ? 5.792 4.744 12.352 1.00 86.56 78 ARG A O 1
ATOM 622 N N . SER A 1 79 ? 7.393 4.389 10.809 1.00 90.44 79 SER A N 1
ATOM 623 C CA . SER A 1 79 ? 8.424 5.195 11.467 1.00 90.44 79 SER A CA 1
ATOM 624 C C . 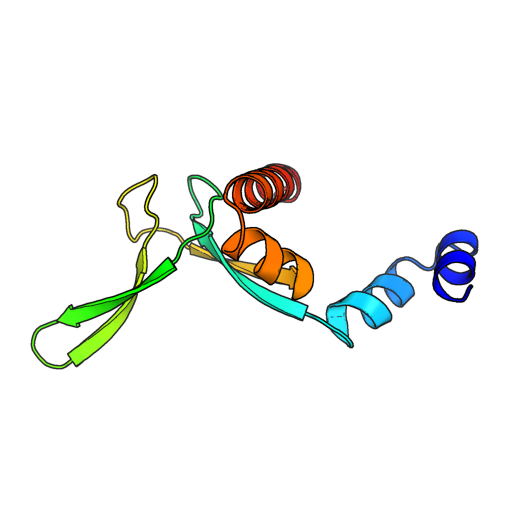SER A 1 79 ? 8.188 6.700 11.341 1.00 90.44 79 SER A C 1
ATOM 626 O O . SER A 1 79 ? 8.594 7.449 12.225 1.00 90.44 79 SER A O 1
ATOM 628 N N . SER A 1 80 ? 7.584 7.166 10.246 1.00 91.31 80 SER A N 1
ATOM 629 C CA . SER A 1 80 ? 7.420 8.594 9.975 1.00 91.31 80 SER A CA 1
ATOM 630 C C . SER A 1 80 ? 6.070 8.898 9.341 1.00 91.31 80 SER A C 1
ATOM 632 O O . SER A 1 80 ? 5.643 8.258 8.377 1.00 91.31 80 SER A O 1
ATOM 634 N N . SER A 1 81 ? 5.409 9.934 9.862 1.00 85.50 81 SER A N 1
ATOM 635 C CA . SER A 1 81 ? 4.119 10.399 9.355 1.00 85.50 81 SER A CA 1
ATOM 636 C C . SER A 1 81 ? 4.208 10.859 7.899 1.00 85.50 81 SER A C 1
ATOM 638 O O . SER A 1 81 ? 3.296 10.572 7.131 1.00 85.50 81 SER A O 1
ATOM 640 N N . ALA A 1 82 ? 5.312 11.489 7.482 1.00 89.31 82 ALA A N 1
ATOM 641 C CA . ALA A 1 82 ? 5.517 11.925 6.099 1.00 89.31 82 ALA A CA 1
ATOM 642 C C . ALA A 1 82 ? 5.493 10.746 5.112 1.00 89.31 82 ALA A C 1
ATOM 644 O O . ALA A 1 82 ? 4.815 10.800 4.086 1.00 89.31 82 ALA A O 1
ATOM 645 N N . TRP A 1 83 ? 6.159 9.643 5.458 1.00 90.25 83 TRP A N 1
ATOM 646 C CA . TRP A 1 83 ? 6.151 8.418 4.656 1.00 90.25 83 TRP A CA 1
ATOM 647 C C . TRP A 1 83 ? 4.788 7.722 4.675 1.00 90.25 83 TRP A C 1
ATOM 649 O O . TRP A 1 83 ? 4.358 7.190 3.652 1.00 90.25 83 TRP A O 1
ATOM 659 N N . ALA A 1 84 ? 4.064 7.784 5.798 1.00 86.06 84 ALA A N 1
ATOM 660 C CA . ALA A 1 84 ? 2.681 7.317 5.867 1.00 86.06 84 ALA A CA 1
ATOM 661 C C . ALA A 1 84 ? 1.765 8.104 4.914 1.00 86.06 84 ALA A C 1
ATOM 663 O O . ALA A 1 84 ? 0.924 7.511 4.231 1.00 86.06 84 ALA A O 1
ATOM 664 N N . TYR A 1 85 ? 1.940 9.428 4.843 1.00 85.75 85 TYR A N 1
ATOM 665 C CA . TYR A 1 85 ? 1.206 10.292 3.920 1.00 85.75 85 TYR A CA 1
ATOM 666 C C . TYR A 1 85 ? 1.568 10.008 2.463 1.00 85.75 85 TYR A C 1
ATOM 668 O O . TYR A 1 85 ? 0.659 9.855 1.651 1.00 85.75 85 TYR A O 1
ATOM 676 N N . LEU A 1 86 ? 2.856 9.862 2.134 1.00 87.06 86 LEU A N 1
ATOM 677 C CA . LEU A 1 86 ? 3.305 9.508 0.783 1.00 87.06 86 LEU A CA 1
ATOM 678 C C . LEU A 1 86 ? 2.739 8.161 0.328 1.00 87.06 86 LEU A C 1
ATOM 680 O O . LEU A 1 86 ? 2.174 8.075 -0.758 1.00 87.06 86 LEU A O 1
ATOM 684 N N . LEU A 1 87 ? 2.811 7.126 1.172 1.00 85.56 87 LEU A N 1
ATOM 685 C CA . LEU A 1 87 ? 2.209 5.826 0.873 1.00 85.56 87 LEU A CA 1
ATOM 686 C C . LEU A 1 87 ? 0.697 5.967 0.635 1.00 85.56 87 LEU A C 1
ATOM 688 O O . LEU A 1 87 ? 0.181 5.501 -0.380 1.00 85.56 87 LEU A O 1
ATOM 692 N N . SER A 1 88 ? -0.009 6.680 1.514 1.00 83.25 88 SER A N 1
ATOM 693 C CA . SER A 1 88 ? -1.450 6.927 1.357 1.00 83.25 88 SER A CA 1
ATOM 694 C C . SER A 1 88 ? -1.769 7.684 0.059 1.00 83.25 88 SER A C 1
ATOM 696 O O . SER A 1 88 ? -2.769 7.392 -0.592 1.00 83.25 88 SER A O 1
ATOM 698 N N . LEU A 1 89 ? -0.912 8.622 -0.355 1.00 81.62 89 LEU A N 1
ATOM 699 C CA . LEU A 1 89 ? -1.036 9.347 -1.617 1.00 81.62 89 LEU A CA 1
ATOM 700 C C . LEU A 1 89 ? -0.842 8.410 -2.817 1.00 81.62 89 LEU A C 1
ATOM 702 O O . LEU A 1 89 ? -1.690 8.379 -3.701 1.00 81.62 89 LEU A O 1
ATOM 706 N N . THR A 1 90 ? 0.207 7.582 -2.819 1.00 81.12 90 THR A N 1
ATOM 707 C CA . THR A 1 90 ? 0.450 6.611 -3.903 1.00 81.12 90 THR A CA 1
ATOM 708 C C . THR A 1 90 ? -0.706 5.631 -4.078 1.00 81.12 90 THR A C 1
ATOM 710 O O . THR A 1 90 ? -1.120 5.355 -5.197 1.00 81.12 90 THR A O 1
ATOM 713 N N . LEU A 1 91 ? -1.304 5.168 -2.982 1.00 76.50 91 LEU A N 1
ATOM 714 C CA . LEU A 1 91 ? -2.430 4.236 -3.021 1.00 76.50 91 LEU A CA 1
ATOM 715 C C . LEU A 1 91 ? -3.741 4.879 -3.483 1.00 76.50 91 LEU A C 1
ATOM 717 O O . LEU A 1 91 ? -4.595 4.197 -4.050 1.00 76.50 91 LEU A O 1
ATOM 721 N N . ARG A 1 92 ? -3.911 6.189 -3.268 1.00 77.50 92 ARG A N 1
ATOM 722 C CA . ARG A 1 92 ? -5.020 6.944 -3.869 1.00 77.50 92 ARG A CA 1
ATOM 723 C C . ARG A 1 92 ? -4.917 6.961 -5.391 1.00 77.50 92 ARG A C 1
ATOM 725 O O . ARG A 1 92 ? -5.949 6.891 -6.039 1.00 77.50 92 ARG A O 1
ATOM 732 N N . PHE A 1 93 ? -3.704 7.007 -5.940 1.00 65.56 93 PHE A N 1
ATOM 733 C CA . PHE A 1 93 ? -3.476 6.979 -7.387 1.00 65.56 93 PHE A CA 1
ATOM 734 C C . PHE A 1 93 ? -3.422 5.563 -7.975 1.00 65.56 93 PHE A C 1
ATOM 736 O O . PHE A 1 93 ? -3.762 5.383 -9.135 1.00 65.56 93 PHE A O 1
ATOM 743 N N . ALA A 1 94 ? -3.036 4.557 -7.185 1.00 65.00 94 ALA A N 1
ATOM 744 C CA . ALA A 1 94 ? -2.989 3.158 -7.618 1.00 65.00 94 ALA A CA 1
ATOM 745 C C . ALA A 1 94 ? -4.360 2.455 -7.622 1.00 65.00 94 ALA A C 1
ATOM 747 O O . ALA A 1 94 ? -4.460 1.329 -8.095 1.00 65.00 94 ALA A O 1
ATOM 748 N N . SER A 1 95 ? -5.411 3.088 -7.085 1.00 52.22 95 SER A N 1
ATOM 749 C CA . SER A 1 95 ? -6.791 2.604 -7.216 1.00 52.22 95 SER A CA 1
ATOM 750 C C . SER A 1 95 ? -7.445 3.202 -8.466 1.00 52.22 95 SER A C 1
ATOM 752 O O . SER A 1 95 ? -8.280 4.097 -8.363 1.00 52.22 95 SER A O 1
ATOM 754 N N . VAL A 1 96 ? -7.020 2.707 -9.631 1.00 42.50 96 VAL A N 1
ATOM 755 C CA . VAL A 1 96 ? -7.733 2.805 -10.916 1.00 42.50 96 VAL A CA 1
ATOM 756 C C . VAL A 1 96 ? -8.168 1.404 -11.309 1.00 42.50 96 VAL A C 1
ATOM 758 O O . VAL A 1 96 ? -7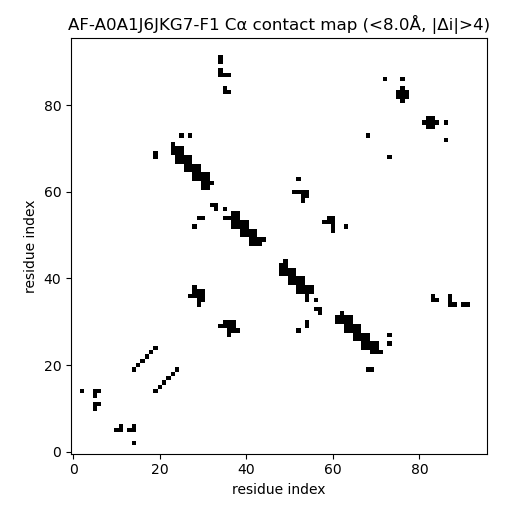.319 0.491 -11.194 1.00 42.50 96 VAL A O 1
#

Foldseek 3Di:
DVLVVCVVVVVVVVNCCVQFVPPFKDKFKAAPPQLAGWDFDFDDDVPDTDTFTADPVVRDRDDMDIDIDGNVLVVVLVVDVVSRVVNSVVVVVVPD

Mean predicted aligned error: 6.12 Å

Radius of gyration: 16.58 Å; Cα contacts (8 Å, |Δi|>4): 128; chains: 1; bounding box: 42×26×48 Å